Protein AF-A0A832S644-F1 (afdb_monomer_lite)

pLDDT: mean 78.53, std 10.81, range [41.16, 88.0]

Secondary structure (DSSP, 8-state):
-HHHHHHHHHHHHHHHHHHHHHHHHHHHHHHHHHTTSS-HHHHHHHHHHHHHHHHHHHHHHHHHHHHHHHHHHHHHS----

Radius of gyration: 18.6 Å; chains: 1; bounding box: 44×25×47 Å

Foldseek 3Di:
DLVVLVVVLVVCLVVVVVVLVVCVVVLVVVLVVQLPDPDPVSVVVSVVVVVCSVCVSVVSVVVSVVVSVVVVVCVVVPDDD

Sequence (81 aa):
MVAYNWIIILLTMGIFGLLYASTYDVVATAHDNYAYTGDPIAALGVKIFWLAWKYLPVICLFSLFVYGVMSAQKNSDGGWK

Structure (mmCIF, N/CA/C/O backbone):
data_AF-A0A832S644-F1
#
_entry.id   AF-A0A832S644-F1
#
loop_
_atom_site.group_PDB
_atom_site.id
_atom_site.type_symbol
_atom_site.label_atom_id
_atom_site.label_alt_id
_atom_site.label_comp_id
_atom_site.label_asym_id
_atom_site.label_entity_id
_atom_site.label_seq_id
_atom_site.pdbx_PDB_ins_code
_atom_site.Cartn_x
_atom_site.Cartn_y
_atom_site.Cartn_z
_atom_site.occupancy
_atom_site.B_iso_or_equiv
_atom_site.auth_seq_id
_atom_site.auth_comp_id
_atom_site.auth_asym_id
_atom_site.auth_atom_id
_atom_site.pdbx_PDB_model_num
ATOM 1 N N . MET A 1 1 ? 19.614 5.058 -16.697 1.00 56.59 1 MET A N 1
ATOM 2 C CA . MET A 1 1 ? 18.841 5.749 -15.635 1.00 56.59 1 MET A CA 1
ATOM 3 C C . MET A 1 1 ? 17.429 5.194 -15.473 1.00 56.59 1 MET A C 1
ATOM 5 O O . MET A 1 1 ? 17.074 4.866 -14.354 1.00 56.59 1 MET A O 1
ATOM 9 N N . VAL A 1 2 ? 16.655 4.995 -16.548 1.00 63.25 2 VAL A N 1
ATOM 10 C CA . VAL A 1 2 ? 15.273 4.460 -16.480 1.00 63.25 2 VAL A CA 1
ATOM 11 C C . VAL A 1 2 ? 15.163 3.135 -15.712 1.00 63.25 2 VAL A C 1
ATOM 13 O O . VAL A 1 2 ? 14.358 3.035 -14.795 1.00 63.25 2 VAL A O 1
ATOM 16 N N . ALA A 1 3 ? 16.007 2.142 -16.018 1.00 67.56 3 ALA A N 1
ATOM 17 C CA . ALA A 1 3 ? 15.976 0.841 -15.336 1.00 67.56 3 ALA A CA 1
ATOM 18 C C . ALA A 1 3 ? 16.257 0.937 -13.821 1.00 67.56 3 ALA A C 1
ATOM 20 O O . ALA A 1 3 ? 15.628 0.242 -13.033 1.00 67.56 3 ALA A O 1
ATOM 21 N N . TYR A 1 4 ? 17.149 1.842 -13.406 1.00 71.19 4 TYR A N 1
ATOM 22 C CA . TYR A 1 4 ? 17.452 2.088 -11.992 1.00 71.19 4 TYR A CA 1
ATOM 23 C C . TYR A 1 4 ? 16.260 2.717 -11.252 1.00 71.19 4 TYR A C 1
ATOM 25 O O . TYR A 1 4 ? 15.942 2.305 -10.140 1.00 71.19 4 TYR A O 1
ATOM 33 N N . ASN A 1 5 ? 15.536 3.639 -11.898 1.00 73.12 5 ASN A N 1
ATOM 34 C CA . ASN A 1 5 ? 14.321 4.231 -11.330 1.00 73.12 5 ASN A CA 1
ATOM 35 C C . ASN A 1 5 ? 13.221 3.178 -11.126 1.00 73.12 5 ASN A C 1
ATOM 37 O O . ASN A 1 5 ? 12.566 3.177 -10.089 1.00 73.12 5 ASN A O 1
ATOM 41 N N . TRP A 1 6 ? 13.059 2.241 -12.065 1.00 77.06 6 TRP A N 1
ATOM 42 C CA . TRP A 1 6 ? 12.115 1.129 -11.913 1.00 77.06 6 TRP A CA 1
ATOM 43 C C . TRP A 1 6 ? 12.508 0.156 -10.796 1.00 77.06 6 TRP A C 1
ATOM 45 O O . TRP A 1 6 ? 11.635 -0.297 -10.063 1.00 77.06 6 TRP A O 1
ATOM 55 N N . ILE A 1 7 ? 13.803 -0.118 -10.605 1.00 83.44 7 ILE A N 1
ATOM 56 C CA . ILE A 1 7 ? 14.284 -0.939 -9.480 1.00 83.44 7 ILE A CA 1
ATOM 57 C C . ILE A 1 7 ? 13.953 -0.274 -8.139 1.00 83.44 7 ILE A C 1
ATOM 59 O O . ILE A 1 7 ? 13.461 -0.948 -7.237 1.00 83.44 7 ILE A O 1
ATOM 63 N N . ILE A 1 8 ? 14.168 1.040 -8.014 1.00 82.12 8 ILE A N 1
ATOM 64 C CA . ILE A 1 8 ? 13.801 1.782 -6.800 1.00 82.12 8 ILE A CA 1
ATOM 65 C C . ILE A 1 8 ? 12.291 1.711 -6.564 1.00 82.12 8 ILE A C 1
ATOM 67 O O . ILE A 1 8 ? 11.880 1.390 -5.456 1.00 82.12 8 ILE A O 1
ATOM 71 N N . ILE A 1 9 ? 11.470 1.937 -7.595 1.00 82.75 9 ILE A N 1
ATOM 72 C CA . ILE A 1 9 ? 10.006 1.851 -7.486 1.00 82.75 9 ILE A CA 1
ATOM 73 C C . ILE A 1 9 ? 9.576 0.467 -6.978 1.00 82.75 9 ILE A C 1
ATOM 75 O O . ILE A 1 9 ? 8.783 0.380 -6.042 1.00 82.75 9 ILE A O 1
ATOM 79 N N . LEU A 1 10 ? 10.132 -0.612 -7.538 1.00 84.31 10 LEU A N 1
ATOM 80 C CA . LEU A 1 10 ? 9.830 -1.983 -7.115 1.00 84.31 10 LEU A CA 1
ATOM 81 C C . LEU A 1 10 ? 10.280 -2.263 -5.674 1.00 84.31 10 LEU A C 1
ATOM 83 O O . LEU A 1 10 ? 9.542 -2.889 -4.913 1.00 84.31 10 LEU A O 1
ATOM 87 N N . LEU A 1 11 ? 11.455 -1.770 -5.275 1.00 87.38 11 LEU A N 1
ATOM 88 C CA . LEU A 1 11 ? 11.955 -1.902 -3.907 1.00 87.38 11 LEU A CA 1
ATOM 89 C C . LEU A 1 11 ? 11.052 -1.157 -2.912 1.00 87.38 11 LEU A C 1
ATOM 91 O O . LEU A 1 11 ? 10.679 -1.708 -1.877 1.00 87.38 11 LEU A O 1
ATOM 95 N N . THR A 1 12 ? 10.655 0.075 -3.240 1.00 83.50 12 THR A N 1
ATOM 96 C CA . THR A 1 12 ? 9.737 0.876 -2.424 1.00 83.50 12 THR A CA 1
ATOM 97 C C . THR A 1 12 ? 8.368 0.210 -2.318 1.00 83.50 12 THR A C 1
ATOM 99 O O . THR A 1 12 ? 7.819 0.156 -1.223 1.00 83.50 12 THR A O 1
ATOM 102 N N . MET A 1 13 ? 7.845 -0.370 -3.405 1.00 84.50 13 MET A N 1
ATOM 103 C CA . MET A 1 13 ? 6.606 -1.158 -3.379 1.00 84.50 13 MET A CA 1
ATOM 104 C C . MET A 1 13 ? 6.717 -2.388 -2.476 1.00 84.50 13 MET A C 1
ATOM 106 O O . MET A 1 13 ? 5.793 -2.663 -1.716 1.00 84.50 13 MET A O 1
ATOM 110 N N . GLY A 1 14 ? 7.841 -3.108 -2.530 1.00 83.44 14 GLY A N 1
ATOM 111 C CA . GLY A 1 14 ? 8.082 -4.275 -1.683 1.00 83.44 14 GLY A CA 1
ATOM 112 C C . GLY A 1 14 ? 8.136 -3.918 -0.198 1.00 83.44 14 GLY A C 1
ATOM 113 O O . GLY A 1 14 ? 7.440 -4.530 0.610 1.00 83.44 14 GLY A O 1
ATOM 114 N N . ILE A 1 15 ? 8.905 -2.886 0.164 1.00 87.38 15 ILE A N 1
ATOM 115 C CA . ILE A 1 15 ? 9.018 -2.414 1.553 1.00 87.38 15 ILE A CA 1
ATOM 116 C C . ILE A 1 15 ? 7.675 -1.873 2.049 1.00 87.38 15 ILE A C 1
ATOM 118 O O . ILE A 1 15 ? 7.241 -2.215 3.146 1.00 87.38 15 ILE A O 1
ATOM 122 N N . PHE A 1 16 ? 6.992 -1.066 1.238 1.00 87.69 16 PHE A N 1
ATOM 123 C CA . PHE A 1 16 ? 5.680 -0.535 1.583 1.00 87.69 16 PHE A CA 1
ATOM 124 C C . PHE A 1 16 ? 4.643 -1.654 1.759 1.00 87.69 16 PHE A C 1
ATOM 126 O O . PHE A 1 16 ? 3.899 -1.641 2.732 1.00 87.69 16 PHE A O 1
ATOM 133 N N . GLY A 1 17 ? 4.622 -2.654 0.872 1.00 85.06 17 GLY A N 1
ATOM 134 C CA . GLY A 1 17 ? 3.730 -3.809 0.983 1.00 85.06 17 GLY A CA 1
ATOM 135 C C . GLY A 1 17 ? 3.992 -4.641 2.240 1.00 85.06 17 GLY A C 1
ATOM 136 O O . GLY A 1 17 ? 3.045 -5.037 2.913 1.00 85.06 17 GLY A O 1
ATOM 137 N N . LEU A 1 18 ? 5.263 -4.844 2.601 1.00 85.31 18 LEU A N 1
ATOM 138 C CA . LEU A 1 18 ? 5.653 -5.520 3.842 1.00 85.31 18 LEU A CA 1
ATOM 139 C C . LEU A 1 18 ? 5.235 -4.735 5.089 1.00 85.31 18 LEU A C 1
ATOM 141 O O . LEU A 1 18 ? 4.701 -5.326 6.024 1.00 85.31 18 LEU A O 1
ATOM 145 N N . LEU A 1 19 ? 5.443 -3.416 5.098 1.00 87.31 19 LEU A N 1
ATOM 146 C CA . LEU A 1 19 ? 5.011 -2.543 6.193 1.00 87.31 19 LEU A CA 1
ATOM 147 C C . LEU A 1 19 ? 3.485 -2.496 6.311 1.00 87.31 19 LEU A C 1
ATOM 149 O O . LEU A 1 19 ? 2.949 -2.528 7.415 1.00 87.31 19 LEU A O 1
ATOM 153 N N . TYR A 1 20 ? 2.779 -2.449 5.183 1.00 88.00 20 TYR A N 1
ATOM 154 C CA . TYR A 1 20 ? 1.322 -2.490 5.151 1.00 88.00 20 TYR A CA 1
ATOM 155 C C . TYR A 1 20 ? 0.794 -3.827 5.683 1.00 88.00 20 TYR A C 1
ATOM 157 O O . TYR A 1 20 ? -0.115 -3.837 6.505 1.00 88.00 20 TYR A O 1
ATOM 165 N N . ALA A 1 21 ? 1.396 -4.951 5.280 1.00 86.19 21 ALA A N 1
ATOM 166 C CA . ALA A 1 21 ? 1.022 -6.277 5.764 1.00 86.19 21 ALA A CA 1
ATOM 167 C C . ALA A 1 21 ? 1.300 -6.454 7.265 1.00 86.19 21 ALA A C 1
ATOM 169 O O . ALA A 1 21 ? 0.447 -6.968 7.981 1.00 86.19 21 ALA A O 1
ATOM 170 N N . SER A 1 22 ? 2.450 -5.989 7.765 1.00 87.12 22 SER A N 1
ATOM 171 C CA . SER A 1 22 ? 2.811 -6.137 9.183 1.00 87.12 22 SER A CA 1
ATOM 172 C C . SER A 1 22 ? 1.949 -5.295 10.124 1.00 87.12 22 SER A C 1
ATOM 174 O O . SER A 1 22 ? 1.778 -5.642 11.289 1.00 87.12 22 SER A O 1
ATOM 176 N N . THR A 1 23 ? 1.394 -4.191 9.626 1.00 86.75 23 THR A N 1
ATOM 177 C CA . THR A 1 23 ? 0.513 -3.298 10.392 1.00 86.75 23 THR A CA 1
ATOM 178 C C . THR A 1 23 ? -0.971 -3.577 10.152 1.00 86.75 23 THR A C 1
ATOM 180 O O . THR A 1 23 ? -1.804 -3.094 10.920 1.00 86.75 23 THR A O 1
ATOM 183 N N . TYR A 1 24 ? -1.315 -4.388 9.144 1.00 85.50 24 TYR A N 1
ATOM 184 C CA . TYR A 1 24 ? -2.696 -4.725 8.797 1.00 85.50 24 TYR A CA 1
ATOM 185 C C . TYR A 1 24 ? -3.445 -5.358 9.969 1.00 85.50 24 TYR A C 1
ATOM 187 O O . TYR A 1 24 ? -4.520 -4.878 10.320 1.00 85.50 24 TYR A O 1
ATOM 195 N N . ASP A 1 25 ? -2.862 -6.370 10.617 1.00 83.06 25 ASP A N 1
ATOM 196 C CA . ASP A 1 25 ? -3.518 -7.082 11.722 1.00 83.06 25 ASP A CA 1
ATOM 197 C C . ASP A 1 25 ? -3.801 -6.160 12.914 1.00 83.06 25 ASP A C 1
ATOM 199 O O . ASP A 1 25 ? -4.868 -6.228 13.526 1.00 83.06 25 ASP A O 1
ATOM 203 N N . VAL A 1 26 ? -2.881 -5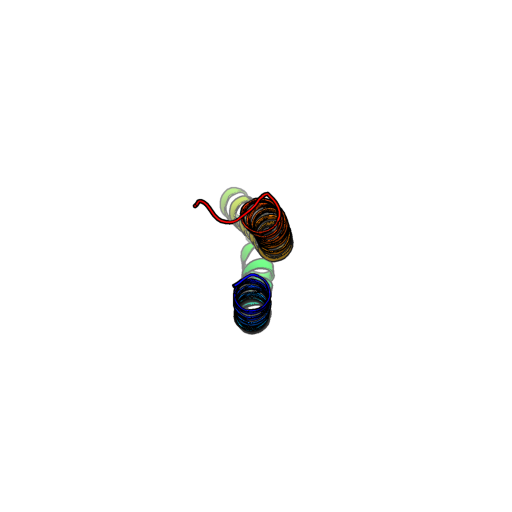.237 13.211 1.00 85.50 26 VAL A N 1
ATOM 204 C CA . VAL A 1 26 ? -3.045 -4.250 14.289 1.00 85.50 26 VAL A CA 1
ATOM 205 C C . VAL A 1 26 ? -4.176 -3.275 13.963 1.00 85.50 26 VAL A C 1
ATOM 207 O O . VAL A 1 26 ? -5.023 -2.997 14.811 1.00 85.50 26 VAL A O 1
ATOM 210 N N . VAL A 1 27 ? -4.219 -2.774 12.727 1.00 84.88 27 VAL A N 1
ATOM 211 C CA . VAL A 1 27 ? -5.236 -1.814 12.280 1.00 84.88 27 VAL A CA 1
ATOM 212 C C . VAL A 1 27 ? -6.616 -2.468 12.154 1.00 84.88 27 VAL A C 1
ATOM 214 O O . VAL A 1 27 ? -7.610 -1.853 12.538 1.00 84.88 27 VAL A O 1
ATOM 217 N N . ALA A 1 28 ? -6.690 -3.715 11.688 1.00 82.69 28 ALA A N 1
ATOM 218 C CA . ALA A 1 28 ? -7.928 -4.491 11.630 1.00 82.69 28 ALA A CA 1
ATOM 219 C C . ALA A 1 28 ? -8.478 -4.765 13.035 1.00 82.69 28 ALA A C 1
ATOM 221 O O . ALA A 1 28 ? -9.645 -4.496 13.311 1.00 82.69 28 ALA A O 1
ATOM 222 N N . THR A 1 29 ? -7.611 -5.182 13.959 1.00 81.94 29 THR A N 1
ATOM 223 C CA . THR A 1 29 ? -7.987 -5.404 15.361 1.00 81.94 29 THR A CA 1
ATOM 224 C C . THR A 1 29 ? -8.461 -4.109 16.029 1.00 81.94 29 THR A C 1
ATOM 226 O O . THR A 1 29 ? -9.436 -4.111 16.780 1.00 81.94 29 THR A O 1
ATOM 229 N N . ALA A 1 30 ? -7.814 -2.973 15.750 1.00 80.06 30 ALA A N 1
ATOM 230 C CA . ALA A 1 30 ? -8.270 -1.673 16.237 1.00 80.06 30 ALA A CA 1
ATOM 231 C C . ALA A 1 30 ? -9.635 -1.290 15.642 1.00 80.06 30 ALA A C 1
ATOM 233 O O . ALA A 1 30 ? -10.509 -0.820 16.369 1.00 80.06 30 ALA A O 1
ATOM 234 N N . HIS A 1 31 ? -9.853 -1.528 14.345 1.00 81.56 31 HIS A N 1
ATOM 235 C CA . HIS A 1 31 ? -11.153 -1.293 13.729 1.00 81.56 31 HIS A CA 1
ATOM 236 C C . HIS A 1 31 ? -12.254 -2.085 14.438 1.00 81.56 31 HIS A C 1
ATOM 238 O O . HIS A 1 31 ? -13.245 -1.496 14.857 1.00 81.56 31 HIS A O 1
ATOM 244 N N . ASP A 1 32 ? -12.061 -3.382 14.655 1.00 79.25 32 ASP A N 1
ATOM 245 C CA . ASP A 1 32 ? -13.095 -4.226 15.254 1.00 79.25 32 ASP A CA 1
ATOM 246 C C . ASP A 1 32 ? -13.371 -3.882 16.724 1.00 79.25 32 ASP A C 1
ATOM 248 O O . ASP A 1 32 ? -14.519 -3.917 17.159 1.00 79.25 32 ASP A O 1
ATOM 252 N N . ASN A 1 33 ? -12.359 -3.455 17.482 1.00 78.19 33 ASN A N 1
ATOM 253 C CA . ASN A 1 33 ? -12.547 -3.059 18.880 1.00 78.19 33 ASN A CA 1
ATOM 254 C C . ASN A 1 33 ? -13.250 -1.702 19.045 1.00 78.19 33 ASN A C 1
ATOM 256 O O . ASN A 1 33 ? -13.988 -1.509 20.011 1.00 78.19 33 ASN A O 1
ATOM 260 N N . TYR A 1 34 ? -13.032 -0.754 18.127 1.00 70.44 34 TYR A N 1
ATOM 261 C CA . TYR A 1 34 ? -13.542 0.613 18.274 1.00 70.44 34 TYR A CA 1
ATOM 262 C C . TYR A 1 34 ? -14.736 0.942 17.365 1.00 70.44 34 TYR A C 1
ATOM 264 O O . TYR A 1 34 ? -15.510 1.839 17.698 1.00 70.44 34 TYR A O 1
ATOM 272 N N . ALA A 1 35 ? -14.959 0.216 16.263 1.00 62.09 35 ALA A N 1
ATOM 273 C CA . ALA A 1 35 ? -16.058 0.485 15.326 1.00 62.09 35 ALA A CA 1
ATOM 274 C C . ALA A 1 35 ? -17.452 0.160 15.891 1.00 62.09 35 ALA A C 1
ATOM 276 O O . ALA A 1 35 ? -18.446 0.681 15.379 1.00 62.09 35 ALA A O 1
ATOM 277 N N . TYR A 1 36 ? -17.521 -0.673 16.934 1.00 65.81 36 TYR A N 1
ATOM 278 C CA . TYR A 1 36 ? -18.760 -1.063 17.621 1.00 65.81 36 TYR A CA 1
ATOM 279 C C . TYR A 1 36 ? -18.880 -0.467 19.028 1.00 65.81 36 TYR A C 1
ATOM 281 O O . TYR A 1 36 ? -19.698 -0.918 19.829 1.00 65.81 36 TYR A O 1
ATOM 289 N N . THR A 1 37 ? -18.072 0.547 19.348 1.00 66.44 37 THR A N 1
ATOM 290 C CA . THR A 1 37 ? -18.258 1.302 20.590 1.00 66.44 37 THR A CA 1
ATOM 291 C C . THR A 1 37 ? -19.576 2.080 20.548 1.00 66.44 37 THR A C 1
ATOM 293 O O . THR A 1 37 ? -20.026 2.521 19.492 1.00 66.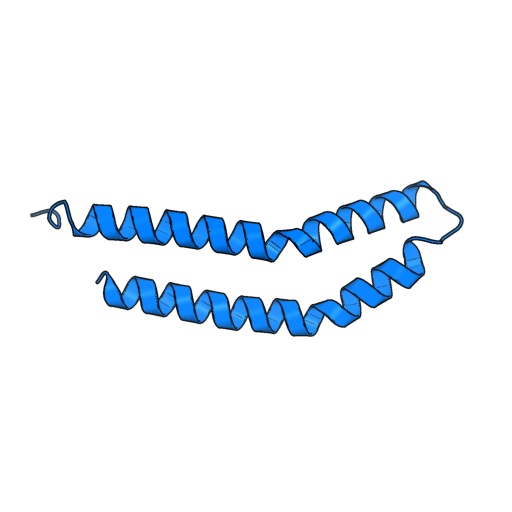44 37 THR A O 1
ATOM 296 N N . GLY A 1 38 ? -20.214 2.249 21.710 1.00 65.88 38 GLY A N 1
ATOM 297 C CA . GLY A 1 38 ? -21.486 2.974 21.838 1.00 65.88 38 GLY A CA 1
ATOM 298 C C . GLY A 1 38 ? -21.397 4.481 21.563 1.00 65.88 38 GLY A C 1
ATOM 299 O O . GLY A 1 38 ? -22.421 5.157 21.619 1.00 65.88 38 GLY A O 1
ATOM 300 N N . ASP A 1 39 ? -20.201 5.006 21.276 1.00 75.75 39 ASP A N 1
ATOM 301 C CA . ASP A 1 39 ? -19.978 6.399 20.898 1.00 75.75 39 ASP A CA 1
ATOM 302 C C . ASP A 1 39 ? -19.982 6.545 19.357 1.00 75.75 39 ASP A C 1
ATOM 304 O O . ASP A 1 39 ? -19.057 6.080 18.676 1.00 75.75 39 ASP A O 1
ATOM 308 N N . PRO A 1 40 ? -21.006 7.198 18.776 1.00 77.50 40 PRO A N 1
ATOM 309 C CA . PRO A 1 40 ? -21.156 7.320 17.329 1.00 77.50 40 PRO A CA 1
ATOM 310 C C . PRO A 1 40 ? -20.036 8.129 16.654 1.00 77.50 40 PRO A C 1
ATOM 312 O O . PRO A 1 40 ? -19.784 7.922 15.465 1.00 77.50 40 PRO A O 1
ATOM 315 N N . ILE A 1 41 ? -19.343 9.020 17.373 1.00 80.38 41 ILE A N 1
ATOM 316 C CA . ILE A 1 41 ? -18.250 9.831 16.810 1.00 80.38 41 ILE A CA 1
ATOM 317 C C . ILE A 1 41 ? -16.983 8.982 16.670 1.00 80.38 41 ILE A C 1
ATOM 319 O O . ILE A 1 41 ? -16.345 8.984 15.612 1.00 80.38 41 ILE A O 1
ATOM 323 N N . ALA A 1 42 ? -16.649 8.207 17.705 1.00 72.62 42 ALA A N 1
ATOM 324 C CA . ALA A 1 42 ? -15.503 7.300 17.691 1.00 72.62 42 ALA A CA 1
ATOM 325 C C . ALA A 1 42 ? -15.665 6.206 16.621 1.00 72.62 42 ALA A C 1
ATOM 327 O O . ALA A 1 42 ? -14.743 5.953 15.840 1.00 72.62 42 ALA A O 1
ATOM 328 N N . ALA A 1 43 ? -16.867 5.632 16.505 1.00 78.25 43 ALA A N 1
ATOM 329 C CA . ALA A 1 43 ? -17.185 4.636 15.486 1.00 78.25 43 ALA A CA 1
ATOM 330 C C . ALA A 1 43 ? -17.055 5.185 14.051 1.00 78.25 43 ALA A C 1
ATOM 332 O O . ALA A 1 43 ? -16.573 4.484 13.158 1.00 78.25 43 ALA A O 1
ATOM 333 N N . LEU A 1 44 ? -17.459 6.439 13.808 1.00 82.06 44 LEU A N 1
ATOM 334 C CA . LEU A 1 44 ? -17.294 7.087 12.503 1.00 82.06 44 LEU A CA 1
ATOM 335 C C . LEU A 1 44 ? -15.810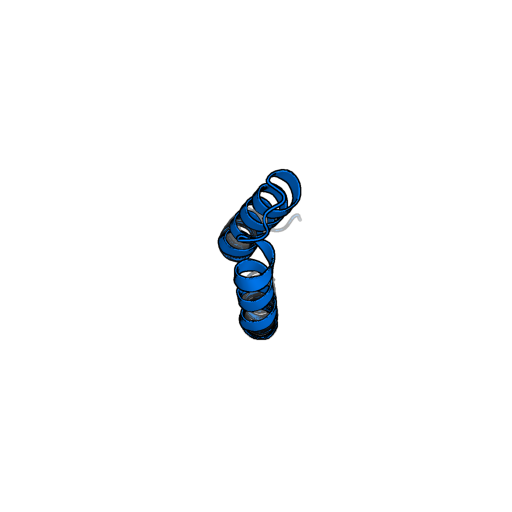 7.310 12.173 1.00 82.06 44 LEU A C 1
ATOM 337 O O . LEU A 1 44 ? -15.372 6.977 11.071 1.00 82.06 44 LEU A O 1
ATOM 341 N N . GLY A 1 45 ? -15.033 7.836 13.126 1.00 81.81 45 GLY A N 1
ATOM 342 C CA . GLY A 1 45 ? -13.606 8.114 12.937 1.00 81.81 45 GLY A CA 1
ATOM 343 C C . GLY A 1 45 ? -12.810 6.863 12.564 1.00 81.81 45 GLY A C 1
ATOM 344 O O . GLY A 1 45 ? -12.009 6.885 11.630 1.00 81.81 45 GLY A O 1
ATOM 345 N N . VAL A 1 46 ? -13.102 5.742 13.223 1.00 83.44 46 VAL A N 1
ATOM 346 C CA . VAL A 1 46 ? -12.451 4.448 12.975 1.00 83.44 46 VAL A CA 1
ATOM 347 C C . VAL A 1 46 ? -12.821 3.874 11.605 1.00 83.44 46 VAL A C 1
ATOM 349 O O . VAL A 1 46 ? -11.954 3.349 10.908 1.00 83.44 46 VAL A O 1
ATOM 352 N N . LYS A 1 47 ? -14.074 4.033 11.159 1.00 81.31 47 LYS A N 1
ATOM 353 C CA . LYS A 1 47 ? -14.506 3.627 9.808 1.00 81.31 47 LYS A CA 1
ATOM 354 C C . LYS A 1 47 ? -13.822 4.443 8.713 1.00 81.31 47 LYS A C 1
ATOM 356 O O . LYS A 1 47 ? -13.398 3.875 7.709 1.00 81.31 47 LYS A O 1
ATOM 361 N N . ILE A 1 48 ? -13.696 5.760 8.902 1.00 86.75 48 ILE A N 1
ATOM 362 C CA . ILE A 1 48 ? -12.979 6.642 7.966 1.00 86.75 48 ILE A CA 1
ATOM 363 C C . 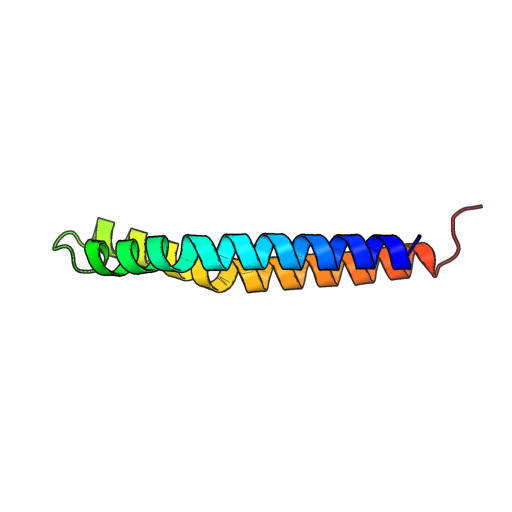ILE A 1 48 ? -11.499 6.260 7.917 1.00 86.75 48 ILE A C 1
ATOM 365 O O . ILE A 1 48 ? -10.940 6.117 6.830 1.00 86.75 48 ILE A O 1
ATOM 369 N N . PHE A 1 49 ? -10.880 6.050 9.081 1.00 86.12 49 PHE A N 1
ATOM 370 C CA . PHE A 1 49 ? -9.489 5.620 9.172 1.00 86.12 49 PHE A CA 1
ATOM 371 C C . PHE A 1 49 ? -9.264 4.280 8.464 1.00 86.12 49 PHE A C 1
ATOM 373 O O . PHE A 1 49 ? -8.358 4.168 7.646 1.00 86.12 49 PHE A O 1
ATOM 380 N N . TRP A 1 50 ? -10.129 3.292 8.700 1.00 86.19 50 TRP A N 1
ATOM 381 C CA . TRP A 1 50 ? -10.077 1.993 8.031 1.00 86.19 50 TRP A CA 1
ATOM 382 C C . TRP A 1 50 ? -10.224 2.104 6.513 1.00 86.19 50 TRP A C 1
ATOM 384 O O . TRP A 1 50 ? -9.465 1.484 5.768 1.00 86.19 50 TRP A O 1
ATOM 394 N N . LEU A 1 51 ? -11.163 2.928 6.040 1.00 86.62 51 LEU A N 1
ATOM 395 C CA . LEU A 1 51 ? -11.350 3.186 4.615 1.00 86.62 51 LEU A CA 1
ATOM 396 C C . LEU A 1 51 ? -10.078 3.784 3.996 1.00 86.62 51 LEU A C 1
ATOM 398 O O . LEU A 1 51 ? -9.594 3.289 2.980 1.00 86.62 51 LEU A O 1
ATOM 402 N N . ALA A 1 52 ? -9.520 4.821 4.625 1.00 86.06 52 ALA A N 1
ATOM 403 C CA . ALA A 1 52 ? -8.300 5.474 4.164 1.00 86.06 52 ALA A CA 1
ATOM 404 C C . ALA A 1 52 ? -7.112 4.504 4.164 1.00 86.06 52 ALA A C 1
ATOM 406 O O . ALA A 1 52 ? -6.387 4.430 3.174 1.00 86.06 52 ALA A O 1
ATOM 407 N N . TRP A 1 53 ? -6.959 3.713 5.230 1.00 86.56 53 TRP A N 1
ATOM 408 C CA . TRP A 1 53 ? -5.908 2.709 5.355 1.00 86.56 53 TRP A CA 1
ATOM 409 C C . TRP A 1 53 ? -6.005 1.653 4.253 1.00 86.56 53 TRP A C 1
ATOM 411 O O . TRP A 1 53 ? -5.026 1.393 3.560 1.00 86.56 53 TRP A O 1
ATOM 421 N N . LYS A 1 54 ? -7.208 1.120 4.009 1.00 85.62 54 LYS A N 1
ATOM 422 C CA . LYS A 1 54 ? -7.468 0.104 2.982 1.00 85.62 54 LYS A CA 1
ATOM 423 C C . LYS A 1 54 ? -7.105 0.568 1.569 1.00 85.62 54 LYS A C 1
ATOM 425 O O . LYS A 1 54 ? -6.624 -0.235 0.771 1.00 85.62 54 LYS A O 1
ATOM 430 N N . TYR A 1 55 ? -7.350 1.837 1.240 1.00 86.94 55 TYR A N 1
ATOM 431 C CA . TYR A 1 55 ? -7.059 2.382 -0.092 1.00 86.94 55 TYR A CA 1
ATOM 432 C C . TYR A 1 55 ? -5.666 3.009 -0.221 1.00 86.94 55 TYR A C 1
ATOM 434 O O . TYR A 1 55 ? -5.234 3.293 -1.340 1.00 86.94 55 TYR A O 1
ATOM 442 N N . LEU A 1 56 ? -4.931 3.168 0.882 1.00 85.94 56 LEU A N 1
ATOM 443 C CA . LEU A 1 56 ? -3.582 3.734 0.896 1.00 85.94 56 LEU A CA 1
ATOM 444 C C . LEU A 1 56 ? -2.623 3.010 -0.073 1.00 85.94 56 LEU A C 1
ATOM 446 O O . LEU A 1 56 ? -1.949 3.701 -0.842 1.00 85.94 56 LEU A O 1
ATOM 450 N N . PRO A 1 57 ? -2.610 1.661 -0.161 1.00 84.81 57 PRO A N 1
ATOM 451 C CA . PRO A 1 57 ? -1.782 0.957 -1.139 1.00 84.81 57 PRO A CA 1
ATOM 452 C C . PRO A 1 57 ? -2.131 1.286 -2.587 1.00 84.81 57 PRO A C 1
ATOM 454 O O . PRO A 1 57 ? -1.237 1.462 -3.409 1.00 84.81 57 PRO A O 1
ATOM 457 N N . VAL A 1 58 ? -3.421 1.415 -2.906 1.00 85.81 58 VAL A N 1
ATOM 458 C CA . VAL A 1 58 ? -3.884 1.712 -4.270 1.00 85.81 58 VAL A CA 1
ATOM 459 C C . VAL A 1 58 ? -3.430 3.107 -4.698 1.00 85.81 58 VAL A C 1
ATOM 461 O O . VAL A 1 58 ? -2.922 3.280 -5.804 1.00 85.81 58 VAL A O 1
ATOM 464 N N . ILE A 1 59 ? -3.547 4.092 -3.802 1.00 87.06 59 ILE A N 1
ATOM 465 C CA . ILE A 1 59 ? -3.091 5.468 -4.049 1.00 87.06 59 ILE A CA 1
ATOM 466 C C . ILE A 1 59 ? -1.569 5.503 -4.239 1.00 87.06 59 ILE A C 1
ATOM 468 O O . ILE 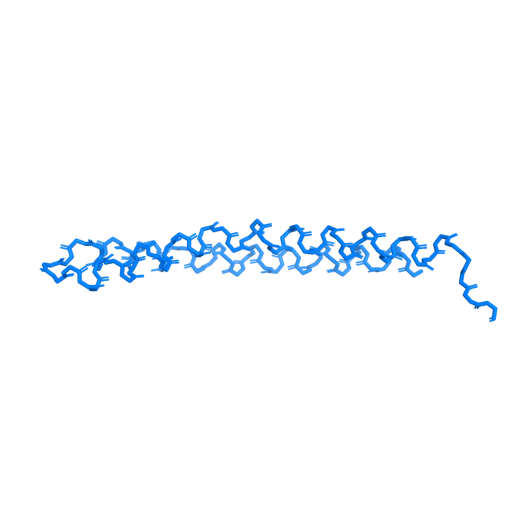A 1 59 ? -1.068 6.176 -5.145 1.00 87.06 59 ILE A O 1
ATOM 472 N N . CYS A 1 60 ? -0.825 4.751 -3.424 1.00 86.50 60 CYS A N 1
ATOM 473 C CA . CYS A 1 60 ? 0.630 4.663 -3.524 1.00 86.50 60 CYS A CA 1
ATOM 474 C C . CYS A 1 60 ? 1.073 4.030 -4.858 1.00 86.50 60 CYS A C 1
ATOM 476 O O . CYS A 1 60 ? 1.919 4.591 -5.554 1.00 86.50 60 CYS A O 1
ATOM 478 N N . LEU A 1 61 ? 0.442 2.922 -5.268 1.00 85.25 61 LEU A N 1
ATOM 479 C CA . LEU A 1 61 ? 0.692 2.259 -6.554 1.00 85.25 61 LEU A CA 1
ATOM 480 C C . LEU A 1 61 ? 0.407 3.179 -7.741 1.00 85.25 61 LEU A C 1
ATOM 482 O O . LEU A 1 61 ? 1.223 3.274 -8.656 1.00 85.25 61 LEU A O 1
ATOM 486 N N . PHE A 1 62 ? -0.724 3.884 -7.715 1.00 87.75 62 PHE A N 1
ATOM 487 C CA . PHE A 1 62 ? -1.081 4.824 -8.772 1.00 87.75 62 PHE A CA 1
ATOM 488 C C . PHE A 1 62 ? -0.062 5.967 -8.877 1.00 87.75 62 PHE A C 1
ATOM 490 O O . PHE A 1 62 ? 0.373 6.318 -9.971 1.00 87.75 62 PHE A O 1
ATOM 497 N N . SER A 1 63 ? 0.385 6.502 -7.739 1.00 85.62 63 SER A N 1
ATOM 498 C CA . SER A 1 63 ? 1.375 7.586 -7.692 1.00 85.62 63 SER A CA 1
ATOM 499 C C . SER A 1 63 ? 2.739 7.143 -8.236 1.00 85.62 63 SER A C 1
ATOM 501 O O . SER A 1 63 ? 3.364 7.864 -9.015 1.00 85.62 63 SER A O 1
ATOM 503 N N . LEU A 1 64 ? 3.184 5.933 -7.879 1.00 85.25 64 LEU A N 1
ATOM 504 C CA . LEU A 1 64 ? 4.420 5.336 -8.392 1.00 85.25 64 LEU A CA 1
ATOM 505 C C . LEU A 1 64 ? 4.334 5.012 -9.888 1.00 85.25 64 LEU A C 1
ATOM 507 O O . LEU A 1 64 ? 5.315 5.197 -10.606 1.00 85.25 64 LEU A O 1
ATOM 511 N N . PHE A 1 65 ? 3.164 4.590 -10.373 1.00 84.00 65 PHE A N 1
ATOM 512 C CA . PHE A 1 65 ? 2.918 4.384 -11.798 1.00 84.00 65 PHE A CA 1
ATOM 513 C C . PHE A 1 65 ? 3.031 5.695 -12.585 1.00 84.00 65 PHE A C 1
ATOM 515 O O . PHE A 1 65 ? 3.783 5.759 -13.558 1.00 84.00 65 PHE A O 1
ATOM 522 N N . VAL A 1 66 ? 2.358 6.760 -12.133 1.00 87.19 66 VAL A N 1
ATOM 523 C CA . VAL A 1 66 ? 2.449 8.093 -12.754 1.00 87.19 66 VAL A CA 1
ATOM 524 C C . VAL A 1 66 ? 3.896 8.589 -12.754 1.00 87.19 66 VAL A C 1
ATOM 526 O O . VAL A 1 66 ? 4.396 9.026 -13.791 1.00 87.19 66 VAL A O 1
ATOM 529 N N . TYR A 1 67 ? 4.604 8.455 -11.630 1.00 84.62 67 TYR A N 1
ATOM 530 C CA . TYR A 1 67 ? 6.021 8.804 -11.543 1.00 84.62 67 TYR A CA 1
ATOM 531 C C . TYR A 1 67 ? 6.883 8.000 -12.530 1.00 84.62 67 TYR A C 1
ATOM 533 O O . TYR A 1 67 ? 7.716 8.580 -13.228 1.00 84.62 67 TYR A O 1
ATOM 541 N N . GLY A 1 68 ? 6.668 6.685 -12.634 1.00 81.75 68 GLY A N 1
ATOM 542 C CA . GLY A 1 68 ? 7.369 5.814 -13.578 1.00 81.75 68 GLY A CA 1
ATOM 543 C C . GLY A 1 68 ? 7.156 6.232 -15.035 1.00 81.75 68 GLY A C 1
ATOM 544 O O . GLY A 1 68 ? 8.127 6.337 -15.786 1.00 81.75 68 GLY A O 1
ATOM 545 N N . VAL A 1 69 ? 5.915 6.553 -15.418 1.00 82.62 69 VAL A N 1
ATOM 546 C CA . VAL A 1 69 ? 5.564 7.039 -16.766 1.00 82.62 69 VAL A CA 1
ATOM 547 C C . VAL A 1 69 ? 6.222 8.389 -17.058 1.00 82.62 69 VAL A C 1
ATOM 549 O O . VAL A 1 69 ? 6.901 8.524 -18.076 1.00 82.62 69 VAL A O 1
ATOM 552 N N . MET A 1 70 ? 6.101 9.367 -16.155 1.00 83.12 70 MET A N 1
ATOM 553 C CA . MET A 1 70 ? 6.722 10.688 -16.329 1.00 83.12 70 MET A CA 1
ATOM 554 C C . MET A 1 70 ? 8.253 10.599 -16.390 1.00 83.12 70 MET A C 1
ATOM 556 O O . MET A 1 70 ? 8.896 11.281 -17.187 1.00 83.12 70 MET A O 1
ATOM 560 N N . SER A 1 71 ? 8.856 9.732 -15.571 1.00 78.94 71 SER A N 1
ATOM 561 C CA . SER A 1 71 ? 10.300 9.488 -15.576 1.00 78.94 71 SER A CA 1
ATOM 562 C C . SER A 1 71 ? 10.760 8.827 -16.878 1.00 78.94 71 SER A C 1
ATOM 564 O O . SER A 1 71 ? 11.805 9.192 -17.421 1.00 78.94 71 SER A O 1
ATOM 566 N N . ALA A 1 72 ? 9.986 7.878 -17.411 1.00 72.38 72 ALA A N 1
ATOM 567 C CA . ALA A 1 72 ? 10.272 7.239 -18.691 1.00 72.38 72 ALA A CA 1
ATOM 568 C C . ALA A 1 72 ? 10.184 8.240 -19.854 1.00 72.38 72 ALA A C 1
ATOM 570 O O . ALA A 1 72 ? 11.107 8.292 -20.662 1.00 72.38 72 ALA A O 1
ATOM 571 N N . GLN A 1 73 ? 9.149 9.088 -19.885 1.00 76.19 73 GLN A N 1
ATOM 572 C CA . GLN A 1 73 ? 8.999 10.154 -20.885 1.00 76.19 73 GLN A CA 1
ATOM 573 C C . GLN A 1 73 ? 10.166 11.148 -20.837 1.00 76.19 73 GLN A C 1
ATOM 575 O O . GLN A 1 73 ? 10.820 11.365 -21.852 1.00 76.19 73 GLN A O 1
ATOM 580 N N . LYS A 1 74 ? 10.534 11.642 -19.644 1.00 69.88 74 LYS A N 1
ATOM 581 C CA . LYS A 1 74 ? 11.676 12.560 -19.465 1.00 69.88 74 LYS A CA 1
ATOM 582 C C . LYS A 1 74 ? 13.001 11.997 -19.995 1.00 69.88 74 LYS A C 1
ATOM 584 O O . LYS A 1 74 ? 13.856 12.756 -20.436 1.00 69.88 74 LYS A O 1
ATOM 589 N N . ASN A 1 75 ? 13.202 10.682 -19.913 1.00 64.50 75 ASN A N 1
ATOM 590 C CA . ASN A 1 75 ? 14.406 10.034 -20.437 1.00 64.50 75 ASN A CA 1
ATOM 591 C C . ASN A 1 75 ? 14.293 9.665 -21.930 1.00 64.50 75 ASN A C 1
ATOM 593 O O . ASN A 1 75 ? 15.323 9.500 -22.579 1.00 64.50 75 ASN A O 1
ATOM 597 N N . SER A 1 76 ? 13.073 9.507 -22.458 1.00 63.22 76 SER A N 1
ATOM 598 C CA . SER A 1 76 ? 12.800 9.153 -23.857 1.00 63.22 76 SER A CA 1
ATOM 599 C C . SER A 1 76 ? 12.828 10.362 -24.791 1.00 63.22 76 SER A C 1
ATOM 601 O O . SER A 1 76 ? 13.282 10.222 -25.922 1.00 63.22 76 SER A O 1
ATOM 603 N N . ASP A 1 77 ? 12.424 11.545 -24.322 1.00 59.19 77 ASP A N 1
ATOM 604 C CA . ASP A 1 77 ? 12.426 12.796 -25.105 1.00 59.19 77 ASP A CA 1
ATOM 605 C C . ASP A 1 77 ? 13.836 13.369 -25.358 1.00 59.19 77 ASP A C 1
ATOM 607 O O . ASP A 1 77 ? 14.006 14.521 -25.752 1.00 59.19 77 ASP A O 1
ATOM 611 N N . GLY A 1 78 ? 14.870 12.545 -25.179 1.00 50.50 78 GLY A N 1
ATOM 612 C CA . GLY A 1 78 ? 16.258 12.955 -25.245 1.00 50.50 78 GLY A CA 1
ATOM 613 C C . GLY A 1 78 ? 16.655 13.604 -23.932 1.00 50.50 78 GLY A C 1
ATOM 614 O O . GLY A 1 78 ? 16.197 14.692 -23.582 1.00 50.50 78 GLY A O 1
ATOM 615 N N . GLY A 1 79 ? 17.553 12.934 -23.207 1.00 42.41 79 GLY A N 1
ATOM 616 C CA . GLY A 1 79 ? 18.337 13.597 -22.177 1.00 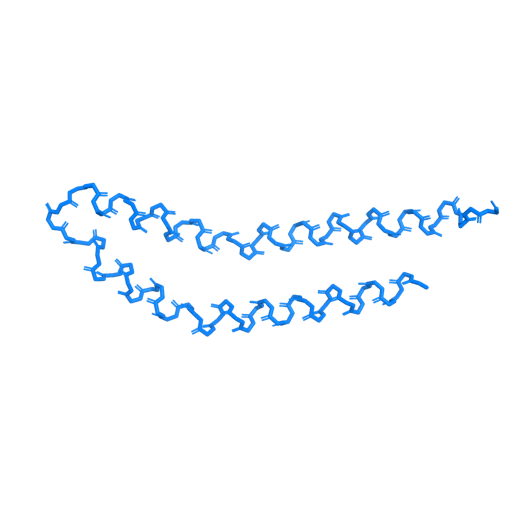42.41 79 GLY A CA 1
ATOM 617 C C . GLY A 1 79 ? 18.794 14.950 -22.709 1.00 42.41 79 GLY A C 1
ATOM 618 O O . GLY A 1 79 ? 19.281 15.040 -23.838 1.00 42.41 79 GLY A O 1
ATOM 619 N N . TRP A 1 80 ? 18.548 15.992 -21.920 1.00 47.34 80 TRP A N 1
ATOM 620 C CA . TRP A 1 80 ? 19.079 17.314 -22.191 1.00 47.34 80 TRP A CA 1
ATOM 621 C C . TRP A 1 80 ? 20.550 17.172 -22.590 1.00 47.34 80 TRP A C 1
ATOM 623 O O . TRP A 1 80 ? 21.353 16.619 -21.834 1.00 47.34 80 TRP A O 1
ATOM 633 N N . LYS A 1 81 ? 20.843 17.605 -23.817 1.00 41.16 81 LYS A N 1
ATOM 634 C CA . LYS A 1 81 ? 22.163 18.121 -24.156 1.00 41.16 81 LYS A CA 1
ATOM 635 C C . LYS A 1 81 ? 22.456 19.322 -23.267 1.00 41.16 81 LYS A C 1
ATOM 637 O O . LYS A 1 81 ? 21.494 20.074 -22.988 1.00 41.16 81 LYS A O 1
#